Protein AF-Q2U5C1-F1 (afdb_monomer)

Organism: Aspergillus oryzae (strain ATCC 42149 / RIB 40) (NCBI:txid510516)

pLDDT: mean 80.13, std 10.2, range [41.81, 96.44]

Sequence (102 aa):
MPGNSAPEKHVLLSQHPILCGLFLFHLNIRIQSAGQQLITQWYDVQQLALLYNLVKVQTHKNLSWPDMEAFIEIHGESHIFIGSRPKKAGESLNRLELATGL

Mean predicted aligned error: 10.7 Å

Nearest PDB structures (foldseek):
  5h1q-assembly1_A  TM=3.300E-01  e=5.916E+00  Caenorhabditis elegans

Structure (mmCIF, N/CA/C/O backbone):
data_AF-Q2U5C1-F1
#
_entry.id   AF-Q2U5C1-F1
#
loop_
_atom_site.group_PDB
_atom_site.id
_atom_site.type_symbol
_atom_site.label_atom_id
_atom_site.label_alt_id
_atom_site.label_comp_id
_atom_site.label_asym_id
_atom_site.label_entity_id
_atom_site.label_seq_id
_atom_site.pdbx_PDB_ins_code
_atom_site.Cartn_x
_atom_site.Cartn_y
_atom_site.Cartn_z
_atom_site.occupancy
_atom_site.B_iso_or_equiv
_atom_site.auth_seq_id
_atom_site.auth_comp_id
_atom_site.auth_asym_id
_atom_site.auth_atom_id
_atom_site.pdbx_PDB_model_num
ATOM 1 N N . MET A 1 1 ? 38.650 13.621 -40.574 1.00 41.81 1 MET A N 1
ATOM 2 C CA . MET A 1 1 ? 38.751 13.196 -39.162 1.00 41.81 1 MET A CA 1
ATOM 3 C C . MET A 1 1 ? 37.325 13.010 -38.666 1.00 41.81 1 MET A C 1
ATOM 5 O O . MET A 1 1 ? 36.611 14.007 -38.677 1.00 41.81 1 MET A O 1
ATOM 9 N N . PRO A 1 2 ? 36.842 11.788 -38.380 1.00 46.00 2 PRO A N 1
ATOM 10 C CA . PRO A 1 2 ? 35.464 11.615 -37.938 1.00 46.00 2 PRO A CA 1
ATOM 11 C C . PRO A 1 2 ? 35.330 12.170 -36.518 1.00 46.00 2 PRO A C 1
ATOM 13 O O . PRO A 1 2 ? 36.184 11.922 -35.668 1.00 46.00 2 PRO A O 1
ATOM 16 N N . GLY A 1 3 ? 34.304 12.994 -36.313 1.00 53.94 3 GLY A N 1
ATOM 17 C CA . GLY A 1 3 ? 34.071 13.744 -35.088 1.00 53.94 3 GLY A CA 1
ATOM 18 C C . GLY A 1 3 ? 33.816 12.835 -33.894 1.00 53.94 3 GLY A C 1
ATOM 19 O O . GLY A 1 3 ? 33.036 11.890 -33.960 1.00 53.94 3 GLY A O 1
ATOM 20 N N . ASN A 1 4 ? 34.481 13.159 -32.791 1.00 59.19 4 ASN A N 1
ATOM 21 C CA . ASN A 1 4 ? 34.297 12.54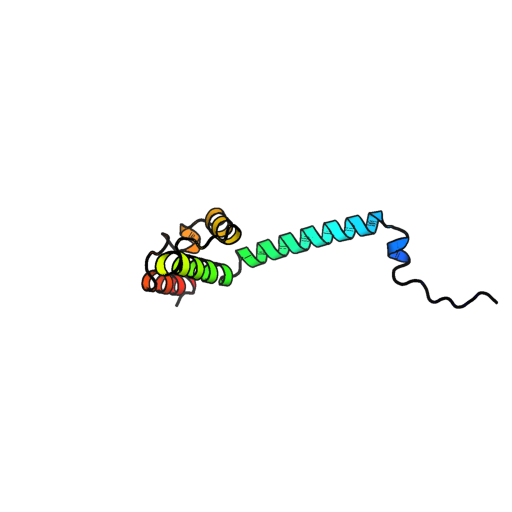0 -31.490 1.00 59.19 4 ASN A CA 1
ATOM 22 C C . ASN A 1 4 ? 32.968 13.025 -30.875 1.00 59.19 4 ASN A C 1
ATOM 24 O O . ASN A 1 4 ? 32.962 13.851 -29.966 1.00 59.19 4 ASN A O 1
ATOM 28 N N . SER A 1 5 ? 31.829 12.589 -31.419 1.00 63.94 5 SER A N 1
ATOM 29 C CA . SER A 1 5 ? 30.531 12.765 -30.766 1.00 63.94 5 SER A CA 1
ATOM 30 C C . SER A 1 5 ? 30.381 11.653 -29.736 1.00 63.94 5 SER A C 1
ATOM 32 O O . SER A 1 5 ? 30.303 10.481 -30.107 1.00 63.94 5 SER A O 1
ATOM 34 N N . ALA A 1 6 ? 30.381 12.010 -28.449 1.00 67.31 6 ALA A N 1
ATOM 35 C CA . ALA A 1 6 ? 30.075 11.071 -27.375 1.00 67.31 6 ALA A CA 1
ATOM 36 C C . ALA A 1 6 ? 28.794 10.287 -27.728 1.00 67.31 6 ALA A C 1
ATOM 38 O O . ALA A 1 6 ? 27.859 10.895 -28.257 1.00 67.31 6 ALA A O 1
ATOM 39 N N . PRO A 1 7 ? 28.745 8.964 -27.487 1.00 64.44 7 PRO A N 1
ATOM 40 C CA . PRO A 1 7 ? 27.562 8.177 -27.808 1.00 64.44 7 PRO A CA 1
ATOM 41 C C . PRO A 1 7 ? 26.340 8.803 -27.130 1.00 64.44 7 PRO A C 1
ATOM 43 O O . PRO A 1 7 ? 26.383 9.104 -25.934 1.00 64.44 7 PRO A O 1
ATOM 46 N N . GLU A 1 8 ? 25.273 9.031 -27.902 1.00 66.88 8 GLU A N 1
ATOM 47 C CA . GLU A 1 8 ? 24.015 9.567 -27.382 1.00 66.88 8 GLU A CA 1
ATOM 48 C C . GLU A 1 8 ? 23.577 8.761 -26.153 1.00 66.88 8 GLU A C 1
ATOM 50 O O . GLU A 1 8 ? 23.656 7.525 -26.099 1.00 66.88 8 GLU A O 1
ATOM 55 N N . LYS A 1 9 ? 23.133 9.468 -25.114 1.00 69.25 9 LYS A N 1
ATOM 56 C CA . LYS A 1 9 ? 22.682 8.818 -23.889 1.00 69.25 9 LYS A CA 1
ATOM 57 C C . LYS A 1 9 ? 21.500 7.911 -24.256 1.00 69.25 9 LYS A C 1
ATOM 59 O O . LYS A 1 9 ? 20.517 8.389 -24.807 1.00 69.25 9 LYS A O 1
ATOM 64 N N . HIS A 1 10 ? 21.612 6.618 -23.944 1.00 74.44 10 HIS A N 1
ATOM 65 C CA . HIS A 1 10 ? 20.612 5.577 -24.233 1.00 74.44 10 HIS A CA 1
ATOM 66 C C . HIS A 1 10 ? 20.547 5.037 -25.679 1.00 74.44 10 HIS A C 1
ATOM 68 O O . HIS A 1 10 ? 19.549 4.410 -26.015 1.00 74.44 10 HIS A O 1
ATOM 74 N N . VAL A 1 11 ? 21.606 5.155 -26.498 1.00 76.56 11 VAL A N 1
ATOM 75 C CA . VAL A 1 11 ? 21.662 4.577 -27.871 1.00 76.56 11 VAL A CA 1
ATOM 76 C C . VAL A 1 11 ? 21.130 3.138 -27.958 1.00 76.56 11 VAL A C 1
ATOM 78 O O . VAL A 1 11 ? 20.326 2.836 -28.835 1.00 76.56 11 VAL A O 1
ATOM 81 N N . LEU A 1 12 ? 21.514 2.259 -27.025 1.00 73.69 12 LEU A N 1
ATOM 82 C CA . LEU A 1 12 ? 21.069 0.855 -27.015 1.00 73.69 12 LEU A CA 1
ATOM 83 C C . LEU A 1 12 ? 19.558 0.695 -26.777 1.00 73.69 12 LEU A C 1
ATOM 85 O O . LEU A 1 12 ? 18.940 -0.224 -27.306 1.00 73.69 12 LEU A O 1
ATOM 89 N N . LEU A 1 13 ? 18.959 1.587 -25.986 1.00 76.81 13 LEU A N 1
ATOM 90 C CA . LEU A 1 13 ? 17.521 1.585 -25.710 1.00 76.81 13 LEU A CA 1
ATOM 91 C C . LEU A 1 13 ? 16.748 2.212 -26.880 1.00 76.81 13 LEU A C 1
ATOM 93 O O . LEU A 1 13 ? 15.725 1.676 -27.302 1.00 76.81 13 LEU A O 1
ATOM 97 N N . SER A 1 14 ? 17.281 3.286 -27.469 1.00 77.31 14 SER A N 1
ATOM 98 C CA . SER A 1 14 ? 16.700 3.954 -28.641 1.00 77.31 14 SER A CA 1
ATOM 99 C C . SER A 1 14 ? 16.657 3.058 -29.884 1.00 77.31 14 SER A C 1
ATOM 101 O O . SER A 1 14 ? 15.758 3.198 -30.708 1.00 77.31 14 SER A O 1
ATOM 103 N N . GLN A 1 15 ? 17.587 2.105 -30.009 1.00 84.56 15 GLN A N 1
ATOM 104 C CA . GLN A 1 15 ? 17.603 1.118 -31.097 1.00 84.56 15 GLN A CA 1
ATOM 105 C C . GLN A 1 15 ? 16.480 0.074 -30.991 1.00 84.56 15 GLN A C 1
ATOM 107 O O . GLN A 1 15 ? 16.058 -0.482 -32.005 1.00 84.56 15 GLN A O 1
ATOM 112 N N . HIS A 1 16 ? 15.967 -0.185 -29.784 1.00 85.94 16 HIS A N 1
ATOM 113 C CA . HIS A 1 16 ? 14.969 -1.226 -29.534 1.00 85.94 16 HIS A CA 1
ATOM 114 C C . HIS A 1 16 ? 13.800 -0.700 -28.683 1.00 85.94 16 HIS A C 1
ATOM 116 O O . HIS A 1 16 ? 13.621 -1.119 -27.533 1.00 85.94 16 HIS A O 1
ATOM 122 N N . PRO A 1 17 ? 12.945 0.180 -29.239 1.00 86.25 17 PRO A N 1
ATOM 123 C CA . PRO 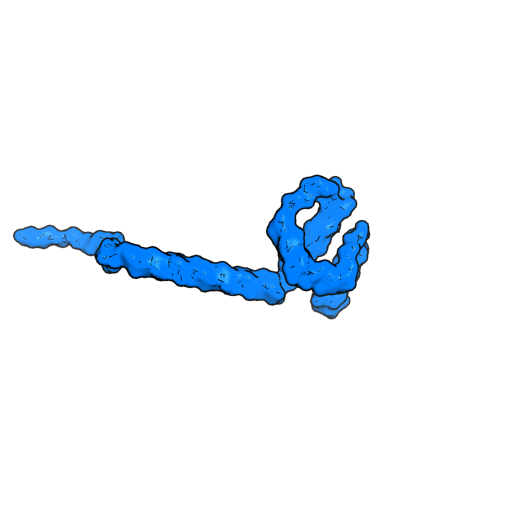A 1 17 ? 11.847 0.799 -28.492 1.00 86.25 17 PRO A CA 1
ATOM 124 C C . PRO A 1 17 ? 10.826 -0.222 -27.965 1.00 86.25 17 PRO A C 1
ATOM 126 O O . PRO A 1 17 ? 10.297 -0.060 -26.867 1.00 86.25 17 PRO A O 1
ATOM 129 N N . ILE A 1 18 ? 10.594 -1.318 -28.698 1.00 91.12 18 ILE A N 1
ATOM 130 C CA . ILE A 1 18 ? 9.685 -2.398 -28.275 1.00 91.12 18 ILE A CA 1
ATOM 131 C C . ILE A 1 18 ? 10.218 -3.097 -27.018 1.00 91.12 18 ILE A C 1
ATOM 133 O O . ILE A 1 18 ? 9.469 -3.328 -26.069 1.00 91.12 18 ILE A O 1
ATOM 137 N N . LEU A 1 19 ? 11.521 -3.392 -26.983 1.00 89.06 19 LEU A N 1
ATOM 138 C CA . LEU A 1 19 ? 12.161 -4.021 -25.829 1.00 89.06 19 LEU A CA 1
ATOM 139 C C . LEU A 1 19 ? 12.097 -3.106 -24.600 1.00 89.06 19 LEU A C 1
ATOM 141 O O . LEU A 1 19 ? 11.826 -3.573 -23.497 1.00 89.06 19 LEU A O 1
ATOM 145 N N . CYS A 1 20 ? 12.267 -1.797 -24.794 1.00 90.44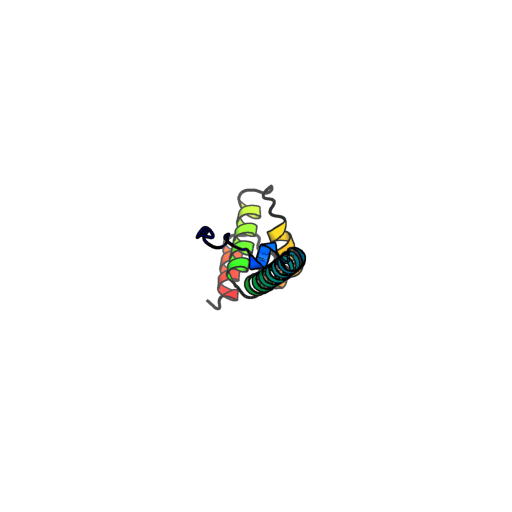 20 CYS A N 1
ATOM 146 C CA . CYS A 1 20 ? 12.108 -0.810 -23.727 1.00 90.44 20 CYS A CA 1
ATOM 147 C C . CYS A 1 20 ? 10.682 -0.790 -23.166 1.00 90.44 20 CYS A C 1
ATOM 149 O O . CYS A 1 20 ? 10.506 -0.772 -21.948 1.00 90.44 20 CYS A O 1
ATOM 151 N N . GLY A 1 21 ? 9.669 -0.851 -24.036 1.00 92.50 21 GLY A N 1
ATOM 152 C CA . GLY A 1 21 ? 8.269 -0.969 -23.624 1.00 92.50 21 GLY A CA 1
ATOM 153 C C . GLY A 1 21 ? 8.004 -2.239 -22.812 1.00 92.50 21 GLY A C 1
ATOM 154 O O . GLY A 1 21 ? 7.356 -2.179 -21.767 1.00 92.50 21 GLY A O 1
ATOM 155 N N . LEU A 1 22 ? 8.570 -3.375 -23.232 1.00 94.94 22 LEU A N 1
ATOM 156 C CA . LEU A 1 22 ? 8.447 -4.642 -22.508 1.00 94.94 22 LEU A CA 1
ATOM 157 C C . LEU A 1 22 ? 9.132 -4.590 -21.135 1.00 94.94 22 LEU A C 1
ATOM 159 O O . LEU A 1 22 ? 8.559 -5.044 -20.144 1.00 94.94 22 LEU A O 1
ATOM 163 N N . PHE A 1 23 ? 10.327 -3.998 -21.052 1.00 93.19 23 PHE A N 1
ATOM 164 C CA . PHE A 1 23 ? 11.013 -3.786 -19.778 1.00 93.19 23 PHE A CA 1
ATOM 165 C C . PHE A 1 23 ? 10.202 -2.900 -18.840 1.00 93.19 23 PHE A C 1
ATOM 167 O O . PHE A 1 23 ? 10.035 -3.250 -17.673 1.00 93.19 23 PHE A O 1
ATOM 174 N N . LEU A 1 24 ? 9.661 -1.789 -19.343 1.00 93.94 24 LEU A N 1
ATOM 175 C CA . LEU A 1 24 ? 8.825 -0.893 -18.552 1.00 93.94 24 LEU A CA 1
ATOM 176 C C . LEU A 1 24 ? 7.582 -1.618 -18.025 1.00 93.94 24 LEU A C 1
ATOM 178 O O . LEU A 1 24 ? 7.265 -1.513 -16.842 1.00 93.94 24 LEU A O 1
ATOM 182 N N . PHE A 1 25 ? 6.897 -2.385 -18.874 1.00 95.56 25 PHE A N 1
ATOM 183 C CA . PHE A 1 25 ? 5.743 -3.180 -18.462 1.00 95.56 25 PHE A CA 1
ATOM 184 C C . PHE A 1 25 ? 6.110 -4.191 -17.367 1.00 95.56 25 PHE A C 1
ATOM 186 O O . PHE A 1 25 ? 5.468 -4.242 -16.318 1.00 95.56 25 PHE A O 1
ATOM 193 N N . HIS A 1 26 ? 7.187 -4.950 -17.569 1.00 96.25 26 HIS A N 1
ATOM 194 C CA . HIS A 1 26 ? 7.628 -5.967 -16.621 1.00 96.25 26 HIS A CA 1
ATOM 195 C C . HIS A 1 26 ? 8.057 -5.368 -15.272 1.00 96.25 26 HIS A C 1
ATOM 197 O O . HIS A 1 26 ? 7.719 -5.906 -14.217 1.00 96.25 26 HIS A O 1
ATOM 203 N N . LEU A 1 27 ? 8.766 -4.235 -15.287 1.00 95.62 27 LEU A N 1
ATOM 204 C CA . LEU A 1 27 ? 9.137 -3.516 -14.068 1.00 95.62 27 LEU A CA 1
ATOM 205 C C . LEU A 1 27 ? 7.903 -3.003 -13.321 1.00 95.62 27 LEU A C 1
ATOM 207 O O . LEU A 1 27 ? 7.826 -3.182 -12.108 1.00 95.62 27 LEU A O 1
ATOM 211 N N . ASN A 1 28 ? 6.917 -2.446 -14.030 1.00 96.44 28 ASN A N 1
ATOM 212 C CA . ASN A 1 28 ? 5.668 -1.996 -13.415 1.00 96.44 28 ASN A CA 1
ATOM 213 C C . ASN A 1 28 ? 4.926 -3.148 -12.728 1.00 96.44 28 ASN A C 1
ATOM 215 O O . ASN A 1 28 ? 4.577 -3.026 -11.558 1.00 96.44 28 ASN A O 1
ATOM 219 N N . ILE A 1 29 ? 4.749 -4.288 -13.404 1.00 96.00 29 ILE A N 1
ATOM 220 C CA . ILE A 1 29 ? 4.095 -5.468 -12.812 1.00 96.00 29 IL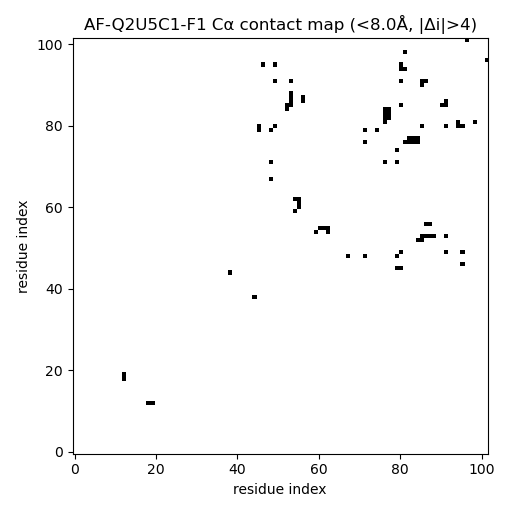E A CA 1
ATOM 221 C C . ILE A 1 29 ? 4.848 -5.946 -11.562 1.00 96.00 29 ILE A C 1
ATOM 223 O O . ILE A 1 29 ? 4.228 -6.253 -10.544 1.00 96.00 29 ILE A O 1
ATOM 227 N N . ARG A 1 30 ? 6.186 -5.974 -11.603 1.00 95.50 30 ARG A N 1
ATOM 228 C CA . ARG A 1 30 ? 7.002 -6.374 -10.447 1.00 95.50 30 ARG A CA 1
ATOM 229 C C . ARG A 1 30 ? 6.851 -5.428 -9.264 1.00 95.50 30 ARG A C 1
ATOM 231 O O . ARG A 1 30 ? 6.714 -5.903 -8.141 1.00 95.50 30 ARG A O 1
ATOM 238 N N . ILE A 1 31 ? 6.864 -4.118 -9.505 1.00 94.69 31 ILE A N 1
ATOM 239 C CA . ILE A 1 31 ? 6.687 -3.115 -8.448 1.00 94.69 31 ILE A CA 1
ATOM 240 C C . ILE A 1 31 ? 5.291 -3.232 -7.834 1.00 94.69 31 ILE A C 1
ATOM 242 O O . ILE A 1 31 ? 5.174 -3.236 -6.613 1.00 94.69 31 ILE A O 1
ATOM 246 N N . GLN A 1 32 ? 4.252 -3.406 -8.655 1.00 92.38 32 GLN A N 1
ATOM 247 C CA . GLN A 1 32 ? 2.882 -3.612 -8.175 1.00 92.38 32 GLN A CA 1
ATOM 248 C C . GLN A 1 32 ? 2.773 -4.878 -7.314 1.00 92.38 32 GLN A C 1
ATOM 250 O O . GLN A 1 32 ? 2.249 -4.835 -6.204 1.00 92.38 32 GLN A O 1
ATOM 255 N N . SER A 1 33 ? 3.348 -5.996 -7.769 1.00 90.88 33 SER A N 1
ATOM 256 C CA . SER A 1 33 ? 3.360 -7.245 -6.999 1.00 90.88 33 SER A CA 1
ATOM 257 C C . SER A 1 33 ? 4.125 -7.117 -5.679 1.00 90.88 33 SER A C 1
ATOM 259 O O . SER A 1 33 ? 3.684 -7.663 -4.669 1.00 90.88 33 SER A O 1
ATOM 261 N N . ALA A 1 34 ? 5.266 -6.423 -5.672 1.00 90.06 34 ALA A N 1
ATOM 262 C CA . ALA A 1 34 ? 6.042 -6.193 -4.457 1.00 90.06 34 ALA A CA 1
ATOM 263 C C . ALA A 1 34 ? 5.286 -5.284 -3.474 1.00 90.06 34 ALA A C 1
ATOM 265 O O . ALA A 1 34 ? 5.236 -5.578 -2.282 1.00 90.06 34 ALA A O 1
ATOM 266 N N . GLY A 1 35 ? 4.643 -4.226 -3.976 1.00 85.69 35 GLY A N 1
ATOM 267 C CA . GLY A 1 35 ? 3.795 -3.337 -3.183 1.00 85.69 35 GLY A CA 1
ATOM 268 C C . GLY A 1 35 ? 2.627 -4.078 -2.531 1.00 85.69 35 GLY A C 1
ATOM 269 O O . GLY A 1 35 ? 2.420 -3.949 -1.328 1.00 85.69 35 GLY A O 1
ATOM 270 N N . GLN A 1 36 ? 1.931 -4.929 -3.289 1.00 83.56 36 GLN A N 1
ATOM 271 C CA . GLN A 1 36 ? 0.835 -5.757 -2.776 1.00 83.56 36 GLN A CA 1
ATOM 272 C C . GLN A 1 36 ? 1.293 -6.669 -1.627 1.00 83.56 36 GLN A C 1
ATOM 274 O O . GLN A 1 36 ? 0.621 -6.773 -0.599 1.00 83.56 36 GLN A O 1
ATOM 279 N N . GLN A 1 37 ? 2.447 -7.326 -1.788 1.00 83.50 37 GLN A N 1
ATOM 280 C CA . GLN A 1 37 ? 3.011 -8.197 -0.753 1.00 83.50 37 GLN A CA 1
ATOM 281 C C . GLN A 1 37 ? 3.383 -7.409 0.505 1.00 83.50 37 GLN A C 1
ATOM 283 O O . GLN A 1 37 ? 3.055 -7.845 1.606 1.00 83.50 37 GLN A O 1
ATOM 288 N N . LEU A 1 38 ? 4.007 -6.238 0.353 1.00 80.94 38 LEU A N 1
ATOM 289 C CA . LEU A 1 38 ? 4.360 -5.369 1.477 1.00 80.94 38 LEU A CA 1
ATOM 290 C C . LEU A 1 38 ? 3.120 -4.902 2.244 1.00 80.94 38 LEU A C 1
ATOM 292 O O . LEU A 1 38 ? 3.081 -5.030 3.462 1.00 80.94 38 LEU A O 1
ATOM 296 N N . ILE A 1 39 ? 2.091 -4.433 1.536 1.00 77.19 39 ILE A N 1
ATOM 297 C CA . ILE A 1 39 ? 0.829 -3.973 2.135 1.00 77.19 39 ILE A CA 1
ATOM 298 C C . ILE A 1 39 ? 0.125 -5.099 2.905 1.00 77.19 39 ILE A C 1
ATOM 300 O O . ILE A 1 39 ? -0.455 -4.855 3.956 1.00 77.19 39 ILE A O 1
ATOM 304 N N . THR A 1 40 ? 0.204 -6.337 2.410 1.00 71.56 40 THR A N 1
ATOM 305 C CA . THR A 1 40 ? -0.438 -7.498 3.051 1.00 71.56 40 THR A CA 1
ATOM 306 C C . THR A 1 40 ? 0.318 -7.986 4.290 1.00 71.56 40 THR A C 1
ATOM 308 O O . THR A 1 40 ? -0.287 -8.554 5.193 1.00 71.56 40 THR A O 1
ATOM 311 N N . GLN A 1 41 ? 1.642 -7.824 4.325 1.00 71.81 41 GLN A N 1
ATOM 312 C CA . GLN A 1 41 ? 2.483 -8.321 5.420 1.00 71.81 41 GLN A CA 1
ATOM 313 C C . GLN A 1 41 ? 2.697 -7.282 6.521 1.00 71.81 41 GLN A C 1
ATOM 315 O O . GLN A 1 41 ? 2.945 -7.646 7.669 1.00 71.81 41 GLN A O 1
ATOM 320 N N . TRP A 1 42 ? 2.645 -5.991 6.185 1.00 68.31 42 TRP A N 1
ATOM 321 C CA . TRP A 1 42 ? 3.006 -4.951 7.132 1.00 68.31 42 TRP A CA 1
ATOM 322 C C . TRP A 1 42 ? 1.816 -4.508 7.977 1.00 68.31 42 TRP A C 1
ATOM 324 O O . TRP A 1 42 ? 0.812 -3.985 7.496 1.00 68.31 42 TRP A O 1
ATOM 334 N N . TYR A 1 43 ? 2.007 -4.630 9.283 1.00 68.50 43 TYR A N 1
ATOM 335 C CA . TYR A 1 43 ? 1.081 -4.205 10.320 1.00 68.50 43 TYR A CA 1
ATOM 336 C C . TYR A 1 43 ? 0.690 -2.706 10.289 1.00 68.50 43 TYR A C 1
ATOM 338 O O . TYR A 1 43 ? -0.357 -2.328 10.808 1.00 68.50 43 TYR A O 1
ATOM 346 N N . ASP A 1 44 ? 1.469 -1.839 9.636 1.00 74.69 44 ASP A N 1
ATOM 347 C CA . ASP A 1 44 ? 1.269 -0.384 9.596 1.00 74.69 44 ASP A CA 1
ATOM 348 C C . ASP A 1 44 ? -0.030 -0.022 8.873 1.00 74.69 44 ASP A C 1
ATOM 350 O O . ASP A 1 44 ? -0.725 0.920 9.258 1.00 74.69 44 ASP A O 1
ATOM 354 N N . VAL A 1 45 ? -0.407 -0.812 7.863 1.00 79.50 45 VAL A N 1
ATOM 355 C CA . VAL A 1 45 ? -1.659 -0.611 7.126 1.00 79.50 45 VAL A CA 1
ATOM 356 C C . VAL A 1 45 ? -2.863 -0.931 8.015 1.00 79.50 45 VAL A C 1
ATOM 358 O O . VAL A 1 45 ? -3.876 -0.233 7.965 1.00 79.50 45 VAL A O 1
ATOM 361 N N . GLN A 1 46 ? -2.736 -1.915 8.910 1.00 77.50 46 GLN A N 1
ATOM 362 C CA . GLN A 1 46 ? -3.767 -2.244 9.895 1.00 77.50 46 GLN A CA 1
ATOM 363 C C . GLN A 1 46 ? -3.934 -1.126 10.936 1.00 77.50 46 GLN A C 1
ATOM 365 O O . GLN A 1 46 ? -5.066 -0.754 11.262 1.00 77.50 46 GLN A O 1
ATOM 370 N N . GLN A 1 47 ? -2.835 -0.520 11.406 1.00 80.69 47 GLN A N 1
ATOM 371 C CA . GLN A 1 47 ? -2.906 0.654 12.291 1.00 80.69 47 GLN A CA 1
ATOM 372 C C . GLN A 1 47 ? -3.603 1.831 11.603 1.00 80.69 47 GLN A C 1
ATOM 374 O O . GLN A 1 47 ? -4.439 2.513 12.200 1.00 80.69 47 GLN A O 1
ATOM 379 N N . LEU A 1 48 ? -3.295 2.045 10.322 1.00 86.44 48 LEU A N 1
ATOM 380 C CA . LEU A 1 48 ? -3.894 3.103 9.522 1.00 86.44 48 LEU A CA 1
ATOM 381 C C . LEU A 1 48 ? -5.390 2.866 9.279 1.00 86.44 48 LEU A C 1
ATOM 383 O O . LEU A 1 48 ? -6.166 3.818 9.341 1.00 86.44 48 LEU A O 1
ATOM 387 N N . ALA A 1 49 ? -5.817 1.614 9.092 1.00 85.50 49 ALA A N 1
ATOM 388 C CA . ALA A 1 49 ? -7.229 1.242 9.002 1.00 85.50 49 ALA A CA 1
ATOM 389 C C . ALA A 1 49 ? -7.986 1.517 10.317 1.00 85.50 49 ALA A C 1
ATOM 391 O O . ALA A 1 49 ? -9.100 2.051 10.301 1.00 85.50 49 ALA A O 1
ATOM 392 N N . LEU A 1 50 ? -7.371 1.218 11.468 1.00 83.56 50 LEU A N 1
ATOM 393 C CA . LEU A 1 50 ? -7.905 1.544 12.797 1.00 83.56 50 LEU A CA 1
ATOM 394 C C . LEU A 1 50 ? -8.023 3.057 13.017 1.00 83.56 50 LEU A C 1
ATOM 396 O O . LEU A 1 50 ? -9.061 3.525 13.500 1.00 83.56 50 LEU A O 1
ATOM 400 N N . LEU A 1 51 ? -7.004 3.822 12.619 1.00 85.19 51 LEU A N 1
ATOM 401 C CA . LEU A 1 51 ? -7.012 5.282 12.687 1.00 85.19 51 LEU A CA 1
ATOM 402 C C . LEU A 1 51 ? -8.081 5.881 11.767 1.00 85.19 51 LEU A C 1
ATOM 404 O O . LEU A 1 51 ? -8.876 6.712 12.204 1.00 85.19 51 LEU A O 1
ATOM 408 N N . TYR A 1 52 ? -8.145 5.429 10.514 1.00 87.88 52 TYR A N 1
ATOM 409 C CA . TYR A 1 52 ? -9.153 5.852 9.545 1.00 87.88 52 TYR A CA 1
ATOM 410 C C . TYR A 1 52 ? -10.570 5.615 10.081 1.00 87.88 52 TYR A C 1
ATOM 412 O O . TYR A 1 52 ? -11.411 6.518 10.059 1.00 87.88 52 TYR A O 1
ATOM 420 N N . ASN A 1 53 ? -10.820 4.430 10.642 1.00 84.88 53 ASN A N 1
ATOM 421 C CA . ASN A 1 53 ? -12.095 4.113 11.268 1.00 84.88 53 ASN A CA 1
ATOM 422 C C . ASN A 1 53 ? -12.418 5.052 12.447 1.00 84.88 53 ASN A C 1
ATOM 424 O O . ASN A 1 53 ? -13.540 5.547 12.550 1.00 84.88 53 ASN A O 1
ATOM 428 N N . LEU A 1 54 ? -11.441 5.347 13.308 1.00 84.00 54 LEU 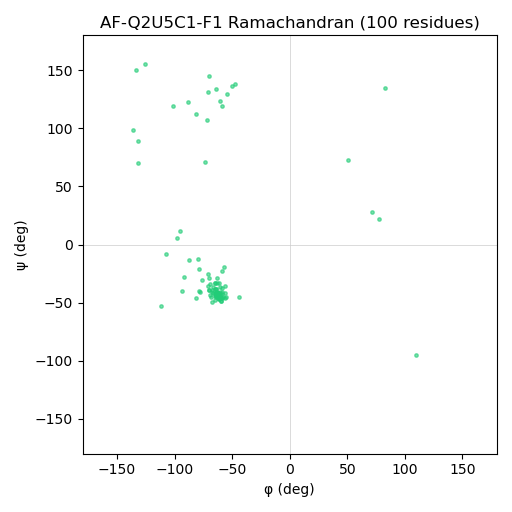A N 1
ATOM 429 C CA . LEU A 1 54 ? -11.619 6.250 14.446 1.00 84.00 54 LEU A CA 1
ATOM 430 C C . LEU A 1 54 ? -11.994 7.667 13.991 1.00 84.00 54 LEU A C 1
ATOM 432 O O . LEU A 1 54 ? -12.965 8.235 14.494 1.00 84.00 54 LEU A O 1
ATOM 436 N N . VAL A 1 55 ? -11.282 8.210 13.000 1.00 84.94 55 VAL A N 1
ATOM 437 C CA . VAL A 1 55 ? -11.549 9.549 12.448 1.00 84.94 55 VAL A CA 1
ATOM 438 C C . VAL A 1 55 ? -12.936 9.616 11.803 1.00 84.94 55 VAL A C 1
ATOM 440 O O . VAL A 1 55 ? -13.670 10.589 12.010 1.00 84.94 55 VAL A O 1
ATOM 443 N N . LYS A 1 56 ? -13.324 8.568 11.066 1.00 83.94 56 LYS A N 1
ATOM 444 C CA . LYS A 1 56 ? -14.636 8.472 10.414 1.00 83.94 56 LYS A CA 1
ATOM 445 C C . LYS A 1 56 ? -15.787 8.416 11.422 1.00 83.94 56 LYS A C 1
ATOM 447 O O . LYS A 1 56 ? -16.833 9.022 11.191 1.00 83.94 56 LYS A O 1
ATOM 452 N N . VAL A 1 57 ? -15.602 7.718 12.545 1.00 79.88 57 VAL A N 1
ATOM 453 C CA . VAL A 1 57 ? -16.631 7.589 13.590 1.00 79.88 57 VAL A CA 1
ATOM 454 C C . VAL A 1 57 ? -16.734 8.844 14.463 1.00 79.88 57 VAL A C 1
ATOM 456 O O . VAL A 1 57 ? -17.847 9.243 14.802 1.00 79.88 57 VAL A O 1
ATOM 459 N N . GLN A 1 58 ? -15.610 9.466 14.834 1.00 75.75 58 GLN A N 1
ATOM 460 C CA . GLN A 1 58 ? -15.593 10.537 15.841 1.00 75.75 58 GLN A CA 1
ATOM 461 C C . GLN A 1 58 ? -15.701 11.948 15.269 1.00 75.75 58 GLN A C 1
ATOM 463 O O . GLN A 1 58 ? -16.393 12.782 15.848 1.00 75.75 58 GLN A O 1
ATOM 468 N N . THR A 1 59 ? -15.028 12.226 14.153 1.00 69.62 59 THR A N 1
ATOM 469 C CA . THR A 1 59 ? -14.810 13.611 13.711 1.00 69.62 59 THR A CA 1
A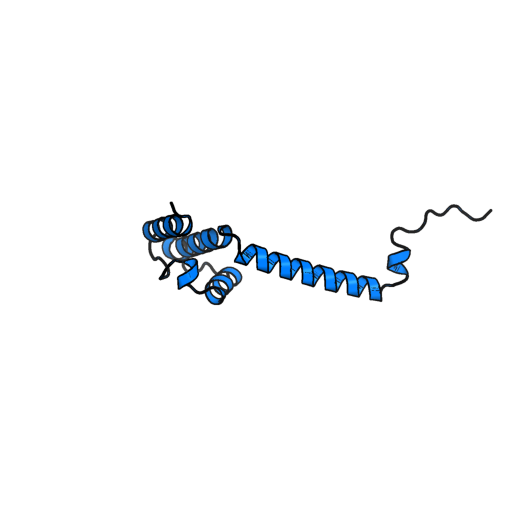TOM 470 C C . THR A 1 59 ? -15.580 13.915 12.436 1.00 69.62 59 THR A C 1
ATOM 472 O O . THR A 1 59 ? -16.337 14.886 12.381 1.00 69.62 59 THR A O 1
ATOM 475 N N . HIS A 1 60 ? -15.421 13.092 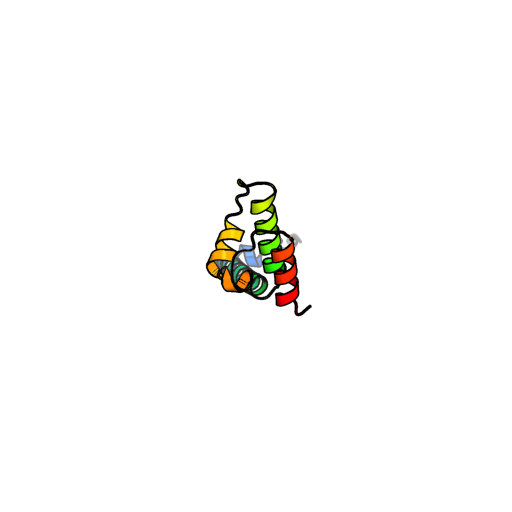11.397 1.00 69.44 60 HIS A N 1
ATOM 476 C CA . HIS A 1 60 ? -15.943 13.391 10.062 1.00 69.44 60 HIS A CA 1
ATOM 477 C C . HIS A 1 60 ? -16.608 12.176 9.414 1.00 69.44 60 HIS A C 1
ATOM 479 O O . HIS A 1 60 ? -15.957 11.361 8.763 1.00 69.44 60 HIS A O 1
ATOM 485 N N . LYS A 1 61 ? -17.946 12.128 9.493 1.00 68.06 61 LYS A N 1
ATOM 486 C CA . LYS A 1 61 ? -18.769 11.106 8.819 1.00 68.06 61 LYS A CA 1
ATOM 487 C C . LYS A 1 61 ? -18.597 11.078 7.292 1.00 68.06 61 LYS A C 1
ATOM 489 O O . LYS A 1 61 ? -18.847 10.043 6.687 1.00 68.06 61 LYS A O 1
ATOM 494 N N . ASN A 1 62 ? -18.141 12.179 6.686 1.00 75.56 62 ASN A N 1
ATOM 495 C CA . ASN A 1 62 ? -17.954 12.311 5.236 1.00 75.56 62 ASN A CA 1
ATOM 496 C C . ASN A 1 62 ? -16.520 12.007 4.755 1.00 75.56 62 ASN A C 1
ATOM 498 O O . ASN A 1 62 ? -16.192 12.311 3.610 1.00 75.56 62 ASN A O 1
ATOM 502 N N . LEU A 1 63 ? -15.648 11.430 5.592 1.00 81.44 63 LEU A N 1
ATOM 503 C CA . LEU A 1 63 ? -14.307 11.039 5.155 1.00 81.44 63 LEU A CA 1
ATOM 504 C C . LEU A 1 63 ? -14.379 9.819 4.219 1.00 81.44 63 LEU A C 1
ATOM 506 O O . LEU A 1 63 ? -14.614 8.689 4.658 1.00 81.44 63 LEU A O 1
ATOM 510 N N . SER A 1 64 ? -14.149 10.051 2.928 1.00 82.69 64 SER A N 1
ATOM 511 C CA . SER A 1 64 ? -14.081 9.003 1.910 1.00 82.69 64 SER A CA 1
ATOM 512 C C . SER A 1 64 ? -12.627 8.700 1.563 1.00 82.69 64 SER A C 1
ATOM 514 O O . SER A 1 64 ? -11.908 9.578 1.092 1.00 82.69 64 SER A O 1
ATOM 516 N N . TRP A 1 65 ? -12.206 7.457 1.796 1.00 90.19 65 TRP A N 1
ATOM 517 C CA . TRP A 1 65 ? -10.934 6.931 1.312 1.00 90.19 65 TRP A CA 1
ATOM 518 C C . TRP A 1 65 ? -11.194 5.570 0.658 1.00 90.19 65 TRP A C 1
ATOM 520 O O . TRP A 1 65 ? -11.168 4.546 1.342 1.00 90.19 65 TRP A O 1
ATOM 530 N N . PRO A 1 66 ? -11.497 5.559 -0.652 1.00 89.38 66 PRO A N 1
ATOM 531 C CA . PRO A 1 66 ? -11.905 4.349 -1.359 1.00 89.38 66 PRO A CA 1
ATOM 532 C C . PRO A 1 66 ? -10.889 3.211 -1.249 1.00 89.38 66 PRO A C 1
ATOM 534 O O . PRO A 1 66 ? -11.286 2.083 -0.989 1.00 89.38 66 PRO A O 1
ATOM 537 N N . ASP A 1 67 ? -9.591 3.510 -1.358 1.00 87.25 67 ASP A N 1
ATOM 538 C CA . ASP A 1 67 ? -8.543 2.484 -1.283 1.00 87.25 67 ASP A CA 1
ATOM 539 C C . ASP A 1 67 ? -8.485 1.809 0.091 1.00 87.25 67 ASP A C 1
ATOM 541 O O . ASP A 1 67 ? -8.292 0.600 0.180 1.00 87.25 67 ASP A O 1
ATOM 545 N N . MET A 1 68 ? -8.690 2.571 1.172 1.00 88.38 68 MET A N 1
ATOM 546 C CA . MET A 1 68 ? -8.708 2.018 2.526 1.00 88.38 68 MET A CA 1
ATOM 547 C C . MET A 1 68 ? -9.955 1.163 2.768 1.00 88.38 68 MET A C 1
ATOM 549 O O . MET A 1 68 ? -9.860 0.112 3.391 1.00 88.38 68 MET A O 1
ATOM 553 N N . GLU A 1 69 ? -11.121 1.574 2.264 1.00 88.62 69 GLU A N 1
ATOM 554 C CA . GLU A 1 69 ? -12.330 0.742 2.361 1.00 88.62 69 GLU A CA 1
ATOM 555 C C . GLU A 1 69 ? -12.198 -0.531 1.509 1.00 88.62 69 GLU A C 1
ATOM 557 O O . GLU A 1 69 ? -12.542 -1.607 1.988 1.00 88.62 69 GLU A O 1
ATOM 562 N N . ALA A 1 70 ? -11.608 -0.446 0.312 1.00 88.56 70 ALA A N 1
ATOM 563 C CA . ALA A 1 70 ? -11.302 -1.618 -0.508 1.00 88.56 70 ALA A CA 1
ATOM 564 C C . ALA A 1 70 ? -10.305 -2.556 0.191 1.00 88.56 70 ALA A C 1
ATOM 566 O O . ALA A 1 70 ? -10.494 -3.768 0.191 1.00 88.56 70 ALA A O 1
ATOM 567 N N . PHE A 1 71 ? -9.270 -2.015 0.841 1.00 86.75 71 PHE A N 1
ATOM 568 C CA . PHE A 1 71 ? -8.343 -2.800 1.658 1.00 86.75 71 PHE A CA 1
ATOM 569 C C . PHE A 1 71 ? -9.073 -3.516 2.806 1.00 86.75 71 PHE A C 1
ATOM 571 O O . PHE A 1 71 ? -8.882 -4.717 3.009 1.00 86.75 71 PHE A O 1
ATOM 578 N N . ILE A 1 72 ? -9.954 -2.807 3.520 1.00 87.25 72 ILE A N 1
ATOM 579 C CA . ILE A 1 72 ? -10.767 -3.379 4.600 1.00 87.25 72 ILE A CA 1
ATOM 580 C C . ILE A 1 72 ? -11.680 -4.501 4.084 1.00 87.25 72 ILE A C 1
ATOM 582 O O . ILE A 1 72 ? -11.801 -5.539 4.736 1.00 87.25 72 ILE A O 1
ATOM 586 N N . GLU A 1 73 ? -12.286 -4.321 2.912 1.00 87.31 73 GLU A N 1
ATOM 587 C CA . GLU A 1 73 ? -13.157 -5.311 2.276 1.00 87.31 73 GLU A CA 1
ATOM 588 C C . GLU A 1 73 ? -12.380 -6.555 1.811 1.00 87.31 73 GLU A C 1
ATOM 590 O O . GLU A 1 73 ? -12.797 -7.676 2.099 1.00 87.31 73 GLU A O 1
ATOM 595 N N . ILE A 1 74 ? -11.223 -6.373 1.162 1.00 86.00 74 ILE A N 1
ATOM 596 C CA . ILE A 1 74 ? -10.386 -7.462 0.626 1.00 86.00 74 ILE A CA 1
ATOM 597 C C . ILE A 1 74 ? -9.844 -8.360 1.742 1.00 86.00 74 ILE A C 1
ATOM 599 O O . ILE A 1 74 ? -9.863 -9.585 1.615 1.00 86.00 74 ILE A O 1
ATOM 603 N N . HIS A 1 75 ? -9.341 -7.768 2.827 1.00 82.56 75 HIS A N 1
ATOM 604 C CA . HIS A 1 75 ? -8.756 -8.522 3.941 1.00 82.56 75 HIS A CA 1
ATOM 605 C C . HIS A 1 75 ? -9.794 -8.945 4.991 1.00 82.56 75 HIS A C 1
ATOM 607 O O . HIS A 1 75 ? -9.516 -9.813 5.819 1.00 82.56 75 HIS A O 1
ATOM 613 N N . GLY A 1 76 ? -10.995 -8.368 4.938 1.00 83.62 76 GLY A N 1
ATOM 614 C CA . GLY A 1 76 ? -12.097 -8.642 5.845 1.00 83.62 76 GLY A CA 1
ATOM 615 C C . GLY A 1 76 ? -11.995 -7.867 7.160 1.00 83.62 76 GLY A C 1
ATOM 616 O O . GLY A 1 76 ? -10.968 -7.860 7.847 1.00 83.62 76 GLY A O 1
ATOM 617 N N . GLU A 1 77 ? -13.119 -7.277 7.574 1.00 83.25 77 GLU A N 1
ATOM 618 C CA . GLU A 1 77 ? -13.209 -6.507 8.821 1.00 83.25 77 GLU A CA 1
ATOM 619 C C . GLU A 1 77 ? -12.784 -7.321 10.050 1.00 83.25 77 GLU A C 1
ATOM 621 O O . GLU A 1 77 ? -12.161 -6.791 10.970 1.00 83.25 77 GLU A O 1
ATOM 626 N N . SER A 1 78 ? -13.085 -8.621 10.065 1.00 79.06 78 SER A N 1
ATOM 627 C CA . SER A 1 78 ? -12.765 -9.492 11.193 1.00 79.06 78 SER A CA 1
ATOM 628 C C . SER A 1 78 ? -11.284 -9.769 11.358 1.00 79.06 78 SER A C 1
ATOM 630 O O . SER A 1 78 ? -10.842 -9.999 12.483 1.00 79.06 78 SER A O 1
ATOM 632 N N . HIS A 1 79 ? -10.524 -9.740 10.267 1.00 78.88 79 HIS A N 1
ATOM 633 C CA . HIS A 1 79 ? -9.086 -9.942 10.314 1.00 78.88 79 HIS A CA 1
ATOM 634 C C . HIS A 1 79 ? -8.369 -8.646 10.711 1.00 78.88 79 HIS A C 1
ATOM 636 O O . HIS A 1 79 ? -7.558 -8.653 11.630 1.00 78.88 79 HIS A O 1
ATOM 642 N N . ILE A 1 80 ? -8.749 -7.515 10.105 1.00 81.25 80 ILE A N 1
ATOM 643 C CA . ILE A 1 80 ? -8.132 -6.202 10.363 1.00 81.25 80 ILE A CA 1
ATOM 644 C C . ILE A 1 80 ? -8.455 -5.670 11.762 1.00 81.25 80 ILE A C 1
ATOM 646 O O . ILE A 1 80 ? -7.582 -5.142 12.450 1.00 81.25 80 ILE A O 1
ATOM 650 N N . PHE A 1 81 ? -9.708 -5.784 12.201 1.00 79.62 81 PHE A N 1
ATOM 651 C CA . PHE A 1 81 ? -10.145 -5.222 13.480 1.00 79.62 81 PHE A CA 1
ATOM 652 C C . PHE A 1 81 ? -10.175 -6.242 14.620 1.00 79.62 81 PHE A C 1
ATOM 654 O O . PHE A 1 81 ? -10.652 -5.901 15.703 1.00 79.62 81 PHE A O 1
ATOM 661 N N . ILE A 1 82 ? -9.711 -7.477 14.394 1.00 78.38 82 ILE A N 1
ATOM 662 C CA . ILE A 1 82 ? -9.814 -8.595 15.346 1.00 78.38 82 ILE A CA 1
ATOM 663 C C . ILE A 1 82 ? -11.266 -8.737 15.834 1.00 78.38 82 ILE A C 1
ATOM 665 O O . ILE A 1 82 ? -11.629 -8.347 16.945 1.00 78.38 82 ILE A O 1
ATOM 669 N N . GLY A 1 83 ? -12.138 -9.230 14.955 1.00 79.25 83 GLY A N 1
ATOM 670 C CA . GLY A 1 83 ? -13.566 -9.414 15.228 1.00 79.25 83 GLY A CA 1
ATOM 671 C C . GLY A 1 83 ? -14.474 -8.441 14.473 1.00 79.25 83 GLY A C 1
ATOM 672 O O . GLY A 1 83 ? -14.887 -8.730 13.359 1.00 79.25 83 GLY A O 1
ATOM 673 N N . SER A 1 84 ? -14.870 -7.323 15.086 1.00 78.19 84 SER A N 1
ATOM 674 C CA . SER A 1 84 ? -15.843 -6.374 14.497 1.00 78.19 84 SER A CA 1
ATOM 675 C C . SER A 1 84 ? -15.329 -4.936 14.420 1.00 78.19 84 SER A C 1
ATOM 677 O O . SER A 1 84 ? -14.491 -4.540 15.216 1.00 78.19 84 SER A O 1
ATOM 679 N N . ARG A 1 85 ? -15.832 -4.102 13.510 1.00 80.69 85 ARG A N 1
ATOM 680 C CA . ARG A 1 85 ? -15.378 -2.704 13.405 1.00 80.69 85 ARG A CA 1
ATOM 681 C C . ARG A 1 85 ? -15.611 -1.924 14.726 1.00 80.69 85 ARG A C 1
ATOM 683 O O . ARG A 1 85 ? -16.762 -1.819 15.166 1.00 80.69 85 ARG A O 1
ATOM 690 N N . PRO A 1 86 ? -14.558 -1.396 15.388 1.00 78.81 86 PRO A N 1
ATOM 691 C CA . PRO A 1 86 ? -14.686 -0.732 16.685 1.00 78.81 86 PRO A CA 1
ATOM 692 C C . PRO A 1 86 ? -15.414 0.608 16.554 1.00 78.81 86 PRO A C 1
ATOM 694 O O . PRO A 1 86 ? -15.261 1.318 15.560 1.00 78.81 86 PRO A O 1
ATOM 697 N N . LYS A 1 87 ? -16.210 0.971 17.567 1.00 78.38 87 LYS A N 1
ATOM 698 C CA . LYS A 1 87 ? -17.037 2.198 17.545 1.00 78.38 87 LYS A CA 1
ATOM 699 C C . LYS A 1 87 ? -16.509 3.299 18.463 1.00 78.38 87 LYS A C 1
ATOM 701 O O . LYS A 1 87 ? -17.024 4.414 18.451 1.00 78.38 87 LYS A O 1
ATOM 706 N N . LYS A 1 88 ? -15.503 2.995 19.284 1.00 77.44 88 LYS A N 1
ATOM 707 C CA . LYS A 1 88 ? -14.915 3.904 20.276 1.00 77.44 88 LYS A CA 1
ATOM 708 C C . LYS A 1 88 ? -13.393 3.853 20.200 1.00 77.44 88 LYS A C 1
ATOM 710 O O . LYS A 1 88 ? -12.834 2.801 19.909 1.00 77.44 88 LYS A O 1
ATOM 715 N N . ALA A 1 89 ? -12.726 4.961 20.536 1.00 75.12 89 ALA A N 1
ATOM 716 C CA . ALA A 1 89 ? -11.259 5.034 20.539 1.00 75.12 89 ALA A CA 1
ATOM 717 C C . ALA A 1 89 ? -10.610 3.954 21.417 1.00 75.12 89 ALA A C 1
ATOM 719 O O . ALA A 1 89 ? -9.683 3.290 20.969 1.00 75.12 89 ALA A O 1
ATOM 720 N N . GLY A 1 90 ? -11.129 3.743 22.633 1.00 75.69 90 GLY A N 1
ATOM 721 C CA . GLY A 1 90 ? -10.582 2.737 23.551 1.00 75.69 90 GLY A CA 1
ATOM 722 C C . GLY A 1 90 ? -10.701 1.303 23.026 1.00 75.69 90 GLY A C 1
ATOM 723 O O . GLY A 1 90 ? -9.804 0.500 23.234 1.00 75.69 90 GLY A O 1
ATOM 724 N N . GLU A 1 91 ? -11.763 0.988 22.277 1.00 77.38 91 GLU A N 1
ATOM 725 C CA . GLU A 1 91 ? -11.901 -0.328 21.638 1.00 77.38 91 GLU A CA 1
ATOM 726 C C . GLU A 1 91 ? -10.897 -0.505 20.496 1.00 77.38 91 GLU A C 1
ATOM 728 O O . GLU A 1 91 ? -10.336 -1.588 20.354 1.00 77.38 91 GLU A O 1
ATOM 733 N N . SER A 1 92 ? -10.653 0.542 19.699 1.00 75.38 92 SER A N 1
ATOM 734 C CA . SER A 1 92 ? -9.633 0.514 18.644 1.00 75.38 92 SER A CA 1
ATOM 735 C C . SER A 1 92 ? -8.230 0.313 19.215 1.00 75.38 92 SER A C 1
ATOM 737 O O . SER A 1 92 ? -7.469 -0.464 18.649 1.00 75.38 92 SER A O 1
ATOM 739 N N . LEU A 1 93 ? -7.901 0.980 20.329 1.00 77.50 93 LEU A N 1
ATOM 740 C CA . LEU A 1 93 ? -6.593 0.857 20.978 1.00 77.50 93 LEU A CA 1
ATOM 741 C C . LEU A 1 93 ? -6.382 -0.542 21.569 1.00 77.50 93 LEU A C 1
ATOM 743 O O . LEU A 1 93 ? -5.398 -1.185 21.230 1.00 77.50 93 LEU A O 1
ATOM 747 N N . ASN A 1 94 ? -7.343 -1.065 22.337 1.00 79.75 94 ASN A N 1
ATOM 748 C CA . ASN A 1 94 ? -7.240 -2.419 22.898 1.00 79.75 94 ASN A CA 1
ATOM 749 C C . ASN A 1 94 ? -7.083 -3.486 21.802 1.00 79.75 94 ASN A C 1
ATOM 751 O O . ASN A 1 94 ? -6.364 -4.465 21.967 1.00 79.75 94 ASN A O 1
ATOM 755 N N . ARG A 1 95 ? -7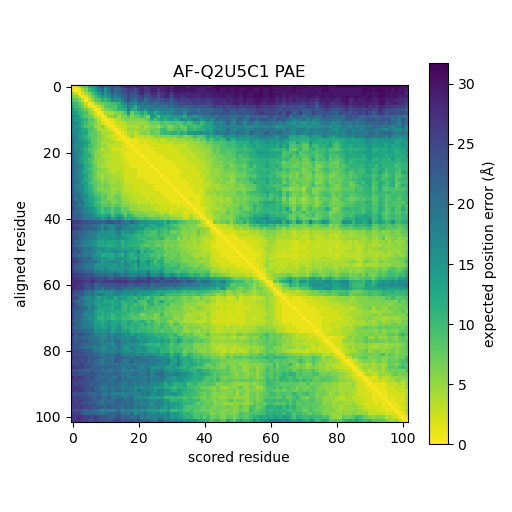.764 -3.321 20.660 1.00 76.19 95 ARG A N 1
ATOM 756 C CA . ARG A 1 95 ? -7.630 -4.246 19.523 1.00 76.19 95 ARG A CA 1
ATOM 757 C C . ARG A 1 95 ? -6.282 -4.100 18.832 1.00 76.19 95 ARG A C 1
ATOM 759 O O . ARG A 1 95 ? -5.726 -5.098 18.398 1.00 76.19 95 ARG A O 1
ATOM 766 N N . LEU A 1 96 ? -5.748 -2.886 18.750 1.00 76.88 96 LEU A N 1
ATOM 767 C CA . LEU A 1 96 ? -4.406 -2.664 18.233 1.00 76.88 96 LEU A CA 1
ATOM 768 C C . LEU A 1 96 ? -3.356 -3.369 19.101 1.00 76.88 96 LEU A C 1
ATOM 770 O O . LEU A 1 96 ? -2.500 -4.061 18.559 1.00 76.88 96 LEU A O 1
ATOM 774 N N . GLU A 1 97 ? -3.458 -3.229 20.423 1.00 77.38 97 GLU A N 1
ATOM 775 C CA . GLU A 1 97 ? -2.572 -3.891 21.388 1.00 77.38 97 GLU A CA 1
ATOM 776 C C . GLU A 1 97 ? -2.633 -5.417 21.223 1.00 77.38 97 GLU A C 1
ATOM 778 O O . GLU A 1 97 ? -1.599 -6.065 21.035 1.00 77.38 97 GLU A O 1
ATOM 783 N N . LEU A 1 98 ? -3.849 -5.970 21.117 1.00 77.75 98 LEU A N 1
ATOM 784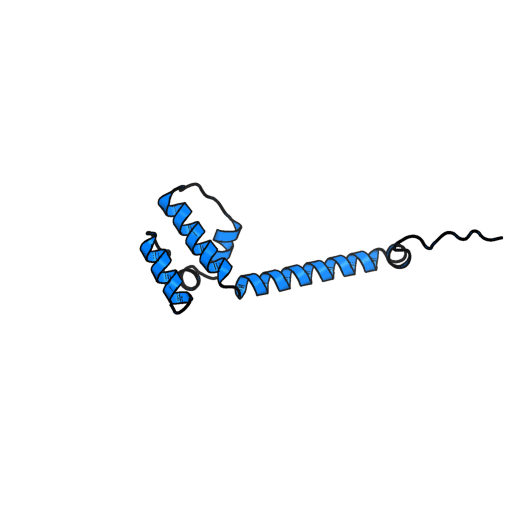 C CA . LEU A 1 98 ? -4.070 -7.400 20.890 1.00 77.75 98 LEU A CA 1
ATOM 785 C C . LEU A 1 98 ? -3.427 -7.932 19.601 1.00 77.75 98 LEU A C 1
ATOM 787 O O . LEU A 1 98 ? -2.876 -9.031 19.626 1.00 77.75 98 LEU A O 1
ATOM 791 N N . ALA A 1 99 ? -3.470 -7.203 18.479 1.00 72.12 99 ALA A N 1
ATOM 792 C CA . ALA A 1 99 ? -2.806 -7.671 17.256 1.00 72.12 99 ALA A CA 1
ATOM 793 C C . ALA A 1 99 ? -1.290 -7.432 17.252 1.00 72.12 99 ALA A C 1
ATOM 795 O O . ALA A 1 99 ? -0.579 -8.153 16.554 1.00 72.12 99 ALA A O 1
ATOM 796 N N . THR A 1 100 ? -0.774 -6.496 18.057 1.00 73.00 100 THR A N 1
ATOM 797 C CA . THR A 1 100 ? 0.676 -6.377 18.297 1.00 73.00 100 THR A CA 1
ATOM 798 C C . THR A 1 100 ? 1.221 -7.382 19.309 1.00 73.00 100 THR A C 1
ATOM 800 O O . THR A 1 100 ? 2.438 -7.523 19.412 1.00 73.00 100 THR A O 1
ATOM 803 N N . GLY A 1 101 ? 0.351 -8.072 20.052 1.00 70.69 101 GLY A N 1
ATOM 804 C CA . GLY A 1 101 ? 0.750 -8.949 21.154 1.00 70.69 101 GLY A CA 1
ATOM 805 C C . GLY A 1 101 ? 1.261 -8.191 22.384 1.00 70.69 101 GLY A C 1
ATOM 806 O O . GLY A 1 101 ? 2.103 -8.728 23.106 1.00 70.69 101 GLY A O 1
ATOM 807 N N . LEU A 1 102 ? 0.788 -6.954 22.578 1.00 60.00 102 LEU A N 1
ATOM 808 C CA . LEU A 1 102 ? 1.027 -6.133 23.770 1.00 60.00 102 LEU A CA 1
ATOM 809 C C . LEU A 1 102 ? -0.042 -6.389 24.837 1.00 60.00 102 LEU A C 1
ATOM 811 O O . LEU A 1 102 ? -1.203 -6.667 24.459 1.00 60.00 102 LEU A O 1
#

Secondary structure (DSSP, 8-state):
-----PPPTTHHHHT-HHHHHHHHHHHHHHHHHHHHHHHHH-HHHHHHHHHHHHHHHHT-TT---HHHHHHHHHH-HHHHTTSS---SHHHHHHHHHHHHT-

Foldseek 3Di:
DDDPDPPPVCPVCVVCVVVVVVVVVVVVVVVVVVVVVCCVPDCVLLLVLLVQLACCQPPNVPDDDPVNVVVCVVCDVCRSQVHHRDNHPVSSVVSSCVVVVD

Radius of gyration: 23.38 Å; Cα contacts (8 Å, |Δi|>4): 46; chains: 1; bounding box: 58×24×63 Å

Solvent-accessible surface area (backbone atoms only — not comparable to full-atom values): 6102 Å² total; per-residue (Å²): 131,87,79,89,69,75,79,61,91,57,53,78,48,72,74,35,58,68,60,49,52,51,50,52,52,53,51,50,54,50,51,52,54,51,50,54,52,49,60,74,70,40,65,66,56,44,53,49,52,48,50,51,48,46,44,32,72,75,77,37,83,82,69,82,54,69,69,60,53,50,49,41,61,75,64,31,50,42,65,66,42,68,56,55,82,62,89,46,69,69,54,41,50,57,40,51,33,57,76,72,73,99